Protein AF-A0A0J6CEI0-F1 (afdb_monomer)

Secondary structure (DSSP, 8-state):
-HHHHHHHTT----GGG-TT-EEEHHHHH-----TT--HHHHHHTTS-EEEEEETTTTEEEEE-SSHHHHHHHHHHHHHHHSS--TTTHHHHHHHHHHHHHHT-HHHHHHHHHHHHTTS-GGGG-SS-----

Foldseek 3Di:
DVPLVVLVLQEPDDPVCQAFDKDAQVVLVDPPPDSPDCNNVCVVVQLKDFPDADPVRRITTIHGPDPVSVLVVQLVCLVVQFVDDSVCRNVLVVVLVVCVVVVVVVVNVVSVCNRCVPRPPVVPPDDPPPDD

Solvent-accessible surface area (backbone atoms only — not comparable to full-atom values): 7934 Å² total; per-residue (Å²): 127,61,67,66,54,60,38,58,76,69,33,93,66,72,71,88,54,51,67,66,32,75,42,52,54,65,55,70,70,51,81,72,84,44,55,84,55,58,62,44,58,41,35,76,70,63,49,31,35,82,74,44,73,44,80,89,81,43,29,32,27,27,20,52,79,45,69,68,46,42,52,50,47,50,53,66,47,40,46,80,75,27,75,47,51,76,90,46,40,59,60,52,56,54,49,47,56,49,28,59,73,70,66,38,60,68,63,34,51,52,52,50,46,65,56,51,71,64,48,68,79,73,85,65,81,78,80,91,84,84,85,129

Sequence (132 aa):
PTMLVDMLKKTDYDLRQLDGIEVPAAALTDYRADFQNPVPIIYQSGYLTIKDYDSEFNFFRLGYPNAEVEYGWLNFITPYYTSLSEANAPFYIGKFSQELRAGDVDAFMERLRAFFADIPYELNDRTEQHYQ

Nearest PDB structures (foldseek):
  1mow-assembly2_D  TM=3.506E-01  e=5.040E+00  Desulfurococcus mucosus
  1ku9-assembly1_B  TM=3.195E-01  e=4.732E+00  Methanocaldococcus jannaschii
  5o6i-assembly1_A  TM=3.009E-01  e=6.907E+00  Desulfurococcus mucosus

Structure (mmCIF, N/CA/C/O backbone):
data_AF-A0A0J6CEI0-F1
#
_entry.id   AF-A0A0J6CEI0-F1
#
loop_
_atom_site.group_PDB
_atom_site.id
_atom_site.type_symbol
_atom_site.label_atom_id
_atom_site.label_alt_id
_atom_site.label_comp_id
_atom_site.label_asym_id
_atom_site.label_entity_id
_atom_site.label_seq_id
_atom_site.pdbx_PDB_ins_code
_atom_site.Cartn_x
_atom_site.Cartn_y
_atom_site.Cartn_z
_atom_site.occupancy
_atom_site.B_iso_or_equiv
_atom_site.auth_seq_id
_atom_site.auth_comp_id
_atom_site.auth_asym_id
_atom_site.auth_atom_id
_atom_site.pdbx_PDB_model_num
ATOM 1 N N . PRO A 1 1 ? 8.913 12.228 6.737 1.00 53.44 1 PRO A N 1
ATOM 2 C CA . PRO A 1 1 ? 9.496 11.377 5.666 1.00 53.44 1 PRO A CA 1
ATOM 3 C C . PRO A 1 1 ? 10.495 10.310 6.157 1.00 53.44 1 PRO A C 1
ATOM 5 O O . PRO A 1 1 ? 10.591 9.275 5.521 1.00 53.44 1 PRO A O 1
ATOM 8 N N . THR A 1 2 ? 11.194 10.504 7.283 1.00 65.56 2 THR A N 1
ATOM 9 C CA . THR A 1 2 ? 12.149 9.519 7.847 1.00 65.56 2 THR A CA 1
ATOM 10 C C . THR A 1 2 ? 11.502 8.433 8.712 1.00 65.56 2 THR A C 1
ATOM 12 O O . THR A 1 2 ? 11.872 7.274 8.608 1.00 65.56 2 THR A O 1
ATOM 15 N N . MET A 1 3 ? 10.470 8.768 9.493 1.00 74.62 3 MET A N 1
ATOM 16 C CA . MET A 1 3 ? 9.855 7.828 10.446 1.00 74.62 3 MET A CA 1
ATOM 17 C C . MET A 1 3 ? 9.274 6.560 9.794 1.00 74.62 3 MET A C 1
ATOM 19 O O . MET A 1 3 ? 9.479 5.464 10.304 1.00 74.62 3 MET A O 1
ATOM 23 N N . LEU A 1 4 ? 8.567 6.702 8.665 1.00 77.25 4 LEU A N 1
ATOM 24 C CA . LEU A 1 4 ? 7.982 5.572 7.934 1.00 77.25 4 LEU A CA 1
ATOM 25 C C . LEU A 1 4 ? 9.075 4.653 7.372 1.00 77.25 4 LEU A C 1
ATOM 27 O O . LEU A 1 4 ? 8.980 3.440 7.501 1.00 77.25 4 LEU A O 1
ATOM 31 N N . VAL A 1 5 ? 10.146 5.233 6.824 1.00 76.75 5 VAL A N 1
ATOM 32 C CA . VAL A 1 5 ? 11.309 4.485 6.323 1.00 76.75 5 VAL A CA 1
ATOM 33 C C . VAL A 1 5 ? 12.000 3.729 7.458 1.00 76.75 5 VAL A C 1
ATOM 35 O O . VAL A 1 5 ? 12.275 2.538 7.335 1.00 76.75 5 VAL A O 1
ATOM 38 N N . ASP A 1 6 ? 12.251 4.401 8.582 1.00 77.62 6 ASP A N 1
ATOM 39 C CA . ASP A 1 6 ? 12.917 3.805 9.743 1.00 77.62 6 ASP A CA 1
ATOM 40 C C . ASP A 1 6 ? 12.085 2.687 10.380 1.00 77.62 6 ASP A C 1
ATOM 42 O O . ASP A 1 6 ? 12.649 1.735 10.917 1.00 77.62 6 ASP A O 1
ATOM 46 N N . MET A 1 7 ? 10.755 2.793 10.320 1.00 79.31 7 MET A N 1
ATOM 47 C CA . MET A 1 7 ? 9.838 1.747 10.764 1.00 79.31 7 MET A CA 1
ATOM 48 C C . MET A 1 7 ? 9.854 0.550 9.810 1.00 79.31 7 MET A C 1
ATOM 50 O O . MET A 1 7 ? 10.015 -0.577 10.270 1.00 79.31 7 MET A O 1
ATOM 54 N N . LEU A 1 8 ? 9.739 0.782 8.498 1.00 77.50 8 LEU A N 1
ATOM 55 C CA . LEU A 1 8 ? 9.722 -0.293 7.501 1.00 77.50 8 LEU A CA 1
ATOM 56 C C . LEU A 1 8 ? 11.028 -1.097 7.484 1.00 77.50 8 LEU A C 1
ATOM 58 O O . LEU A 1 8 ? 10.998 -2.307 7.316 1.00 77.50 8 LEU A O 1
ATOM 62 N N . LYS A 1 9 ? 12.173 -0.461 7.753 1.00 74.00 9 LYS A N 1
ATOM 63 C CA . LYS A 1 9 ? 13.463 -1.162 7.888 1.00 74.00 9 LYS A CA 1
ATOM 64 C C . LYS A 1 9 ? 13.571 -2.058 9.125 1.00 74.00 9 LYS A C 1
ATOM 66 O O . LYS A 1 9 ? 14.478 -2.880 9.194 1.00 74.00 9 LYS A O 1
ATOM 71 N N . LYS A 1 10 ? 12.722 -1.852 10.134 1.00 74.44 10 LYS A N 1
ATOM 72 C CA . LYS A 1 10 ? 12.773 -2.558 11.427 1.00 74.44 10 LYS A CA 1
ATOM 73 C C . LYS A 1 10 ? 11.658 -3.585 11.593 1.00 74.44 10 LYS A C 1
ATOM 75 O O . LYS A 1 10 ? 11.635 -4.274 12.610 1.00 74.44 10 LYS A O 1
ATOM 80 N N . THR A 1 11 ? 10.732 -3.657 10.642 1.00 72.25 11 THR A N 1
ATOM 81 C CA . THR A 1 11 ? 9.566 -4.535 10.701 1.00 72.25 11 THR A CA 1
ATOM 82 C C . THR A 1 11 ? 9.743 -5.705 9.732 1.00 72.25 11 THR A C 1
ATOM 84 O O . THR A 1 11 ? 10.176 -5.506 8.603 1.00 72.25 11 THR A O 1
ATOM 87 N N . ASP A 1 12 ? 9.400 -6.920 10.165 1.00 68.75 12 ASP A N 1
ATOM 88 C CA . ASP A 1 12 ? 9.327 -8.129 9.313 1.00 68.75 12 ASP A CA 1
ATOM 89 C C . ASP A 1 12 ? 7.905 -8.302 8.737 1.00 68.75 12 ASP A C 1
ATOM 91 O O . ASP A 1 12 ? 7.438 -9.403 8.456 1.00 68.75 12 ASP A O 1
ATOM 95 N N . TYR A 1 13 ? 7.149 -7.202 8.659 1.00 74.06 13 TYR A N 1
ATOM 96 C CA . TYR A 1 13 ? 5.754 -7.226 8.250 1.00 74.06 13 TYR A CA 1
ATOM 97 C C . TYR A 1 13 ? 5.629 -7.457 6.742 1.00 74.06 13 TYR A C 1
ATOM 99 O O . TYR A 1 13 ? 6.241 -6.749 5.938 1.00 74.06 13 TYR A O 1
ATOM 107 N N . ASP A 1 14 ? 4.778 -8.405 6.347 1.00 75.75 14 ASP A N 1
ATOM 108 C CA . ASP A 1 14 ? 4.513 -8.687 4.938 1.00 75.75 14 ASP A CA 1
ATOM 109 C C . ASP A 1 14 ? 3.628 -7.597 4.310 1.00 75.75 14 ASP A C 1
ATOM 111 O O . ASP A 1 14 ? 2.397 -7.649 4.344 1.00 75.75 14 ASP A O 1
ATOM 115 N N . LEU A 1 15 ? 4.266 -6.597 3.696 1.00 76.75 15 LEU A N 1
ATOM 116 C CA . LEU A 1 15 ? 3.578 -5.468 3.060 1.00 76.75 15 LEU A CA 1
ATOM 117 C C . LEU A 1 15 ? 2.729 -5.870 1.841 1.00 76.75 15 LEU A C 1
ATOM 119 O O . LEU A 1 15 ? 1.932 -5.062 1.368 1.00 76.75 15 LEU A O 1
ATOM 123 N N . ARG A 1 16 ? 2.858 -7.102 1.327 1.00 74.12 16 ARG A N 1
ATOM 124 C CA . ARG A 1 16 ? 2.012 -7.598 0.226 1.00 74.12 16 ARG A CA 1
ATOM 125 C C . ARG A 1 16 ? 0.557 -7.775 0.656 1.00 74.12 16 ARG A C 1
ATOM 127 O O . ARG A 1 16 ? -0.320 -7.846 -0.195 1.00 74.12 16 ARG A O 1
ATOM 134 N N . GLN A 1 17 ? 0.305 -7.838 1.962 1.00 79.06 17 GLN A N 1
ATOM 135 C CA . GLN A 1 17 ? -1.020 -8.059 2.537 1.00 79.06 17 GLN A CA 1
ATOM 136 C C . GLN A 1 17 ? -1.750 -6.755 2.888 1.00 79.06 17 GLN A C 1
ATOM 138 O O . GLN A 1 17 ? -2.780 -6.801 3.549 1.00 79.06 17 GLN A O 1
ATOM 143 N N . LEU A 1 18 ? -1.225 -5.588 2.489 1.00 85.19 18 LEU A N 1
ATOM 144 C CA . LEU A 1 18 ? -1.796 -4.294 2.882 1.00 85.19 18 LEU A CA 1
ATOM 145 C C . LEU A 1 18 ? -3.123 -3.967 2.191 1.00 85.19 18 LEU A C 1
ATOM 147 O O . LEU A 1 18 ? -3.940 -3.255 2.776 1.00 85.19 18 LEU A O 1
ATOM 151 N N . ASP A 1 19 ? -3.341 -4.445 0.965 1.00 88.12 19 ASP A N 1
ATOM 152 C CA . ASP A 1 19 ? -4.608 -4.212 0.275 1.00 88.12 19 ASP A CA 1
ATOM 153 C C . ASP A 1 19 ? -5.661 -5.228 0.724 1.00 88.12 19 ASP A C 1
ATOM 155 O O . ASP A 1 19 ? -5.480 -6.438 0.589 1.00 88.12 19 ASP A O 1
ATOM 159 N N . GLY A 1 20 ? -6.762 -4.731 1.286 1.00 90.69 20 GLY A N 1
ATOM 160 C CA . GLY A 1 20 ? -7.831 -5.557 1.841 1.00 90.69 20 GLY A CA 1
ATOM 161 C C . GLY A 1 20 ? -7.584 -6.054 3.266 1.00 90.69 20 GLY A C 1
ATOM 162 O O . GLY A 1 20 ? -8.351 -6.892 3.735 1.00 90.69 20 GLY A O 1
ATOM 163 N N . ILE A 1 21 ? -6.561 -5.550 3.963 1.00 91.12 21 ILE A N 1
ATOM 164 C CA . ILE A 1 21 ? -6.277 -5.937 5.349 1.00 91.12 21 ILE A CA 1
ATOM 165 C C . ILE A 1 21 ? -7.423 -5.569 6.294 1.00 91.12 21 ILE A C 1
ATOM 167 O O . ILE A 1 21 ? -7.960 -4.463 6.243 1.00 91.12 21 ILE A O 1
ATOM 171 N N . GLU A 1 22 ? -7.751 -6.474 7.209 1.00 93.00 22 GLU A N 1
ATOM 172 C CA . GLU A 1 22 ? -8.729 -6.243 8.268 1.00 93.00 22 GLU A CA 1
ATOM 173 C C . GLU A 1 22 ? -8.023 -5.963 9.594 1.00 93.00 22 GLU A C 1
ATOM 175 O O . GLU A 1 22 ? -7.148 -6.715 10.028 1.00 93.00 22 GLU A O 1
ATOM 180 N N . VAL A 1 23 ? -8.400 -4.867 10.252 1.00 91.44 23 VAL A N 1
ATOM 181 C CA . VAL A 1 23 ? -7.844 -4.473 11.550 1.00 91.44 23 VAL A CA 1
ATOM 182 C C . VAL A 1 23 ? -8.950 -4.109 12.540 1.00 91.44 23 VAL A C 1
ATOM 184 O O . VAL A 1 23 ? -9.948 -3.505 12.142 1.00 91.44 23 VAL A O 1
ATOM 187 N N . PRO A 1 24 ? -8.783 -4.400 13.844 1.00 92.00 24 PRO A N 1
ATOM 188 C CA . PRO A 1 24 ? -9.703 -3.907 14.862 1.00 92.00 24 PRO A CA 1
ATOM 189 C C . PRO A 1 24 ? -9.756 -2.376 14.842 1.00 92.00 24 PRO A C 1
ATOM 191 O O . PRO A 1 24 ? -8.714 -1.728 14.725 1.00 92.00 24 PRO A O 1
ATOM 194 N N . ALA A 1 25 ? -10.928 -1.773 15.053 1.00 89.69 25 ALA A N 1
ATOM 195 C CA . ALA A 1 25 ? -11.065 -0.312 15.079 1.00 89.69 25 ALA A CA 1
ATOM 196 C C . ALA A 1 25 ? -10.122 0.367 16.091 1.00 89.69 25 ALA A C 1
ATOM 198 O O . ALA A 1 25 ? -9.567 1.434 15.823 1.00 89.69 25 ALA A O 1
ATOM 199 N N . ALA A 1 26 ? -9.872 -0.298 17.224 1.00 87.88 26 ALA A N 1
ATOM 200 C CA . ALA A 1 26 ? -8.944 0.167 18.251 1.00 87.88 26 ALA A CA 1
ATOM 201 C C . ALA A 1 26 ? -7.491 0.301 17.748 1.00 87.88 26 ALA A C 1
ATOM 203 O O . ALA A 1 26 ? -6.756 1.161 18.234 1.00 87.88 26 ALA A O 1
ATOM 204 N N . ALA A 1 27 ? -7.085 -0.495 16.751 1.00 84.56 27 ALA A N 1
ATOM 205 C CA . ALA A 1 27 ? -5.730 -0.473 16.202 1.00 84.56 27 ALA A CA 1
ATOM 206 C C . ALA A 1 27 ? -5.411 0.841 15.471 1.00 84.56 27 ALA A C 1
ATOM 208 O O . ALA A 1 27 ? -4.255 1.243 15.423 1.00 84.56 27 ALA A O 1
ATOM 209 N N . LEU A 1 28 ? -6.420 1.540 14.937 1.00 83.12 28 LEU A N 1
ATOM 210 C CA . LEU A 1 28 ? -6.227 2.839 14.278 1.00 83.12 28 LEU A CA 1
ATOM 211 C C . LEU A 1 28 ? -6.206 4.014 15.260 1.00 83.12 28 LEU A C 1
ATOM 213 O O . LEU A 1 28 ? -5.717 5.092 14.922 1.00 83.12 28 LEU A O 1
ATOM 217 N N . THR A 1 29 ? -6.744 3.812 16.463 1.00 74.88 29 THR A N 1
ATOM 218 C CA . THR A 1 29 ? -6.763 4.815 17.535 1.00 74.88 29 THR A CA 1
ATOM 219 C C . THR A 1 29 ? -5.562 4.724 18.470 1.00 74.88 29 THR A C 1
ATOM 221 O O . THR A 1 29 ? -5.271 5.693 19.172 1.00 74.88 29 THR A O 1
ATOM 224 N N . ASP A 1 30 ? -4.870 3.582 18.507 1.00 68.94 30 ASP A N 1
ATOM 225 C CA . ASP A 1 30 ? -3.664 3.438 19.316 1.00 68.94 30 ASP A CA 1
ATOM 226 C C . ASP A 1 30 ? -2.479 4.124 18.619 1.00 68.94 30 ASP A C 1
ATOM 228 O O . ASP A 1 30 ? -2.000 3.708 17.566 1.00 68.94 30 ASP A O 1
ATOM 232 N N . TYR A 1 31 ? -2.025 5.229 19.211 1.00 57.53 31 TYR A N 1
ATOM 233 C CA . TYR A 1 31 ? -0.898 6.032 18.733 1.00 57.53 31 TYR A CA 1
ATOM 234 C C . TYR A 1 31 ? 0.464 5.433 19.083 1.00 57.53 31 TYR A C 1
ATOM 236 O O . TYR A 1 31 ? 1.497 6.010 18.730 1.00 57.53 31 TYR A O 1
ATOM 244 N N . ARG A 1 32 ? 0.505 4.320 19.823 1.00 60.44 32 ARG A N 1
ATOM 245 C CA . ARG A 1 32 ? 1.765 3.639 20.098 1.00 60.44 32 ARG A CA 1
ATOM 246 C C . ARG A 1 32 ? 2.267 3.070 18.782 1.00 60.44 32 ARG A C 1
ATOM 248 O O . ARG A 1 32 ? 1.740 2.086 18.282 1.00 60.44 32 ARG A O 1
ATOM 255 N N . ALA A 1 33 ? 3.287 3.722 18.232 1.00 54.91 33 ALA A N 1
ATOM 256 C CA . ALA A 1 33 ? 4.088 3.186 17.148 1.00 54.91 33 ALA A CA 1
ATOM 257 C C . ALA A 1 33 ? 4.760 1.899 17.645 1.00 54.91 33 ALA A C 1
ATOM 259 O O . ALA A 1 33 ? 5.878 1.918 18.158 1.00 54.91 33 ALA A O 1
ATOM 260 N N . ASP A 1 34 ? 4.034 0.792 17.565 1.00 62.72 34 ASP A N 1
ATOM 261 C CA . ASP A 1 34 ? 4.602 -0.528 17.712 1.00 62.72 34 ASP A CA 1
ATOM 262 C C . ASP A 1 34 ? 5.239 -0.890 16.374 1.00 62.72 34 ASP A C 1
ATOM 264 O O . ASP A 1 34 ? 4.560 -1.058 15.361 1.00 62.72 34 ASP A O 1
ATOM 268 N N . PHE A 1 35 ? 6.566 -0.992 16.359 1.00 62.06 35 PHE A N 1
ATOM 269 C CA . PHE A 1 35 ? 7.315 -1.389 15.168 1.00 62.06 35 PHE A CA 1
ATOM 270 C C . PHE A 1 35 ? 6.930 -2.798 14.673 1.00 62.06 35 PHE A C 1
ATOM 272 O O . PHE A 1 35 ? 7.250 -3.147 13.535 1.00 62.06 35 PHE A O 1
ATOM 279 N N . GLN A 1 36 ? 6.230 -3.599 15.489 1.00 67.56 36 GLN A N 1
ATOM 280 C CA . GLN A 1 36 ? 5.693 -4.902 15.093 1.00 67.56 36 GLN A CA 1
ATOM 281 C C . GLN A 1 36 ? 4.470 -4.799 14.171 1.00 67.56 36 GLN A C 1
ATOM 283 O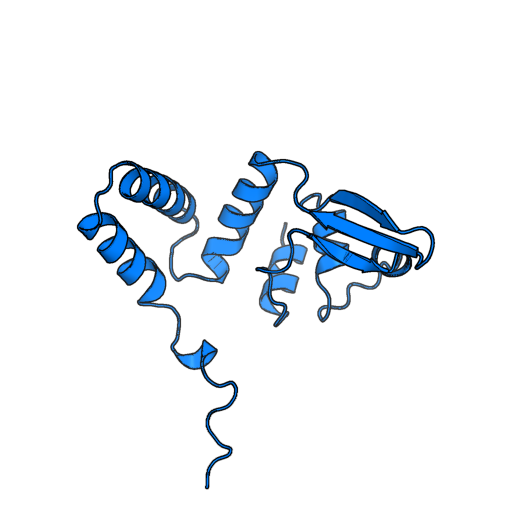 O . GLN A 1 36 ? 4.233 -5.719 13.391 1.00 67.56 36 GLN A O 1
ATOM 288 N N . ASN A 1 37 ? 3.713 -3.696 14.217 1.00 78.06 37 ASN A N 1
ATOM 289 C CA . ASN A 1 37 ? 2.565 -3.481 13.340 1.00 78.06 37 ASN A CA 1
ATOM 290 C C . ASN A 1 37 ? 2.627 -2.095 12.669 1.00 78.06 37 ASN A C 1
ATOM 292 O O . ASN A 1 37 ? 2.208 -1.099 13.261 1.00 78.06 37 ASN A O 1
ATOM 296 N N . PRO A 1 38 ? 3.092 -2.010 11.409 1.00 84.69 38 PRO A N 1
ATOM 297 C CA . PRO A 1 38 ? 3.226 -0.739 10.709 1.00 84.69 38 PRO A CA 1
ATOM 298 C C . PRO A 1 38 ? 1.890 -0.166 10.207 1.00 84.69 38 PRO A C 1
ATOM 300 O O . PRO A 1 38 ? 1.845 0.996 9.799 1.00 84.69 38 PRO A O 1
ATOM 303 N N . VAL A 1 39 ? 0.800 -0.943 10.225 1.00 88.38 39 VAL A N 1
ATOM 304 C CA . VAL A 1 39 ? -0.480 -0.593 9.585 1.00 88.38 39 VAL A CA 1
ATOM 305 C C . VAL A 1 39 ? -1.063 0.738 10.085 1.00 88.38 39 VAL A C 1
ATOM 307 O O . VAL A 1 39 ? -1.407 1.565 9.235 1.00 88.38 39 VAL A O 1
ATOM 310 N N . PRO A 1 40 ? -1.123 1.036 11.402 1.00 88.06 40 PRO A N 1
ATOM 311 C CA . PRO A 1 40 ? -1.656 2.314 11.882 1.00 88.06 40 PRO A CA 1
ATOM 312 C C . PRO A 1 40 ? -0.856 3.518 11.369 1.00 88.06 40 PRO A C 1
ATOM 314 O O . PRO A 1 40 ? -1.432 4.540 11.001 1.00 88.06 40 PRO A O 1
ATOM 317 N N . ILE A 1 41 ? 0.470 3.388 11.276 1.00 86.69 41 ILE A N 1
ATOM 318 C CA . ILE A 1 41 ? 1.351 4.453 10.781 1.00 86.69 41 ILE A CA 1
ATOM 319 C C . ILE A 1 41 ? 1.194 4.643 9.269 1.00 86.69 41 ILE A C 1
ATOM 321 O O . ILE A 1 41 ? 1.162 5.780 8.794 1.00 86.69 41 ILE A O 1
ATOM 325 N N . ILE A 1 42 ? 1.060 3.555 8.503 1.00 89.12 42 ILE A N 1
ATOM 326 C CA . ILE A 1 42 ? 0.799 3.605 7.055 1.00 89.12 42 ILE A CA 1
ATOM 327 C C . ILE A 1 42 ? -0.558 4.277 6.782 1.00 89.12 42 ILE A C 1
ATOM 329 O O . ILE A 1 42 ? -0.650 5.150 5.915 1.00 89.12 42 ILE A O 1
ATOM 333 N N . TYR A 1 43 ? -1.585 3.932 7.564 1.00 91.19 43 TYR A N 1
ATOM 334 C CA . TYR A 1 43 ? -2.903 4.567 7.521 1.00 91.19 43 TYR A CA 1
ATOM 335 C C . TYR A 1 43 ? -2.832 6.069 7.838 1.00 91.19 43 TYR A C 1
ATOM 337 O O . TYR A 1 43 ? -3.293 6.889 7.049 1.00 91.19 43 TYR A O 1
ATOM 345 N N . GLN A 1 44 ? -2.171 6.461 8.932 1.00 88.00 44 GLN A N 1
ATOM 346 C CA . GLN A 1 44 ? -1.992 7.875 9.303 1.00 88.00 44 GLN A CA 1
ATOM 347 C C . GLN A 1 44 ? -1.182 8.674 8.274 1.00 88.00 44 GLN A C 1
ATOM 349 O O . GLN A 1 44 ? -1.394 9.874 8.113 1.00 88.00 44 GLN A O 1
ATOM 354 N N . SER A 1 45 ? -0.266 8.009 7.567 1.00 89.12 45 SER A N 1
ATOM 355 C CA . SER A 1 45 ? 0.516 8.613 6.484 1.00 89.12 45 SER A CA 1
ATOM 356 C C . SER A 1 45 ? -0.302 8.825 5.202 1.00 89.12 45 SER A C 1
ATOM 358 O O . SER A 1 45 ? 0.195 9.454 4.272 1.00 89.12 45 SER A O 1
ATOM 360 N N . GLY A 1 46 ? -1.539 8.318 5.143 1.00 91.56 46 GLY A N 1
ATOM 361 C CA . GLY A 1 46 ? -2.454 8.480 4.012 1.00 91.56 46 GLY A CA 1
ATOM 362 C C . GLY A 1 46 ? -2.290 7.445 2.897 1.00 91.56 46 GLY A C 1
ATOM 363 O O . GLY A 1 46 ? -2.963 7.556 1.874 1.00 91.56 46 GLY A O 1
ATOM 364 N N . TYR A 1 47 ? -1.431 6.436 3.076 1.00 92.31 47 TYR A N 1
ATOM 365 C CA . TYR A 1 47 ? -1.264 5.365 2.087 1.00 92.31 47 TYR A CA 1
ATOM 366 C C . TYR A 1 47 ? -2.421 4.365 2.101 1.00 92.31 47 TYR A C 1
ATOM 368 O O . TYR A 1 47 ? -2.752 3.799 1.064 1.00 92.31 47 TYR A O 1
ATOM 376 N N . LEU A 1 48 ? -3.064 4.179 3.255 1.00 94.62 48 LEU A N 1
ATOM 377 C CA . LEU A 1 48 ? -4.262 3.357 3.394 1.00 94.62 48 LEU A CA 1
ATOM 378 C C . LEU A 1 48 ? -5.453 4.211 3.812 1.00 94.62 48 LEU A C 1
ATOM 380 O O . LEU A 1 48 ? -5.316 5.193 4.537 1.00 94.62 48 LEU A O 1
ATOM 384 N N . THR A 1 49 ? -6.637 3.794 3.383 1.00 96.06 49 THR A N 1
ATOM 385 C CA . THR A 1 49 ? -7.914 4.363 3.806 1.00 96.06 49 THR A CA 1
ATOM 386 C C . THR A 1 49 ? -8.895 3.255 4.171 1.00 96.06 49 THR A C 1
ATOM 388 O O . THR A 1 49 ? -8.691 2.097 3.806 1.00 96.06 49 THR A O 1
ATOM 391 N N . ILE A 1 50 ? -9.967 3.610 4.877 1.00 96.56 50 ILE A N 1
ATOM 392 C CA . ILE A 1 50 ? -11.049 2.677 5.195 1.00 96.56 50 ILE A CA 1
ATOM 393 C C . ILE A 1 50 ? -11.824 2.383 3.910 1.00 96.56 50 ILE A C 1
ATOM 395 O O . ILE A 1 50 ? -12.334 3.287 3.248 1.00 96.56 50 ILE A O 1
ATOM 399 N N . LYS A 1 51 ? -11.899 1.103 3.561 1.00 96.94 51 LYS A N 1
ATOM 400 C CA . LYS A 1 51 ? -12.697 0.573 2.454 1.00 96.94 51 LYS A CA 1
ATOM 401 C C . LYS A 1 51 ? -14.025 0.013 2.926 1.00 96.94 51 LYS A C 1
ATOM 403 O O . LYS A 1 51 ? -14.992 0.068 2.176 1.00 96.94 51 LYS A O 1
ATOM 408 N N . ASP A 1 52 ? -14.052 -0.532 4.138 1.00 97.06 52 ASP A N 1
ATOM 409 C CA . ASP A 1 52 ? -15.243 -1.139 4.718 1.00 97.06 52 ASP A CA 1
ATOM 410 C C . ASP A 1 52 ? -15.204 -1.111 6.247 1.00 97.06 52 ASP A C 1
ATOM 412 O O . ASP A 1 52 ? -14.130 -0.972 6.842 1.00 97.06 52 ASP A O 1
ATOM 416 N N . TYR A 1 53 ? -16.367 -1.272 6.871 1.00 96.50 53 TYR A N 1
ATOM 417 C CA . TYR A 1 53 ? -16.504 -1.377 8.320 1.00 96.50 53 TYR A CA 1
ATOM 418 C C . TYR A 1 53 ? -17.473 -2.497 8.691 1.00 96.50 53 TYR A C 1
ATOM 420 O O . TYR A 1 53 ? -18.665 -2.428 8.394 1.00 96.50 53 TYR A O 1
ATOM 428 N N . ASP A 1 54 ? -16.955 -3.492 9.401 1.00 95.94 54 ASP A N 1
ATOM 429 C CA . ASP A 1 54 ? -17.743 -4.540 10.024 1.00 95.94 54 ASP A CA 1
ATOM 430 C C . ASP A 1 54 ? -18.167 -4.090 11.428 1.00 95.94 54 ASP A C 1
ATOM 432 O O . ASP A 1 54 ? -17.362 -4.038 12.363 1.00 95.94 54 ASP A O 1
ATOM 436 N N . SER A 1 55 ? -19.450 -3.757 11.582 1.00 94.81 55 SER A N 1
ATOM 437 C CA . SER A 1 55 ? -20.012 -3.318 12.861 1.00 94.81 55 SER A CA 1
ATOM 438 C C . SER A 1 55 ? -20.248 -4.442 13.868 1.00 94.81 55 SER A C 1
ATOM 440 O O . SER A 1 55 ? -20.401 -4.146 15.051 1.00 94.81 55 SER A O 1
ATOM 442 N N . GLU A 1 56 ? -20.333 -5.698 13.421 1.00 95.69 56 GLU A N 1
ATOM 443 C CA . GLU A 1 56 ? -20.543 -6.850 14.305 1.00 95.69 56 GLU A CA 1
ATOM 444 C C . GLU A 1 56 ? -19.265 -7.146 15.090 1.00 95.69 56 GLU A C 1
ATOM 446 O O . GLU A 1 56 ? -19.303 -7.291 16.313 1.00 95.69 56 GLU A O 1
ATOM 451 N N . PHE A 1 57 ? -18.124 -7.141 14.399 1.00 92.94 57 PHE A N 1
ATOM 452 C CA . PHE A 1 57 ? -16.822 -7.407 15.011 1.00 92.94 57 PHE A CA 1
ATOM 453 C C . PHE A 1 57 ? -16.048 -6.136 15.383 1.00 92.94 57 PHE A C 1
ATOM 455 O O . PHE A 1 57 ? -15.064 -6.220 16.120 1.00 92.94 57 PHE A O 1
ATOM 462 N N . ASN A 1 58 ? -16.500 -4.959 14.935 1.00 93.94 58 ASN A N 1
ATOM 463 C CA . ASN A 1 58 ? -15.820 -3.668 15.085 1.00 93.94 58 ASN A CA 1
ATOM 464 C C . ASN A 1 58 ? -14.438 -3.653 14.397 1.00 93.94 58 ASN A C 1
ATOM 466 O O . ASN A 1 58 ? -13.419 -3.279 14.992 1.00 93.94 58 ASN A O 1
ATOM 470 N N . PHE A 1 59 ? -14.413 -4.090 13.135 1.00 94.69 59 PHE A N 1
ATOM 471 C CA . PHE A 1 59 ? -13.219 -4.160 12.287 1.00 94.69 59 PHE A CA 1
ATOM 472 C C . PHE A 1 59 ? -13.333 -3.211 11.100 1.00 94.69 59 PHE A C 1
ATOM 474 O O . PHE A 1 59 ? -14.392 -3.062 10.498 1.00 94.69 59 PHE A O 1
ATOM 481 N N . PHE A 1 60 ? -12.215 -2.598 10.725 1.00 95.19 60 PHE A N 1
ATOM 482 C CA . PHE A 1 60 ? -12.088 -1.884 9.464 1.00 95.19 60 PHE A CA 1
ATOM 483 C C . PHE A 1 60 ? -11.348 -2.742 8.455 1.00 95.19 60 PHE A C 1
ATOM 485 O O . PHE A 1 60 ? -10.288 -3.287 8.763 1.00 95.19 60 PHE A O 1
ATOM 492 N N . ARG A 1 61 ? -11.859 -2.769 7.226 1.00 95.81 61 ARG A N 1
ATOM 493 C CA . ARG A 1 61 ? -11.087 -3.213 6.070 1.00 95.81 61 ARG A CA 1
ATOM 494 C C . ARG A 1 61 ? -10.388 -2.009 5.462 1.00 95.81 61 ARG A C 1
ATOM 496 O O . ARG A 1 61 ? -11.048 -1.023 5.123 1.00 95.81 61 ARG A O 1
ATOM 503 N N . LEU A 1 62 ? -9.073 -2.075 5.318 1.00 95.94 62 LEU A N 1
ATOM 504 C CA . LEU A 1 62 ? -8.254 -1.019 4.736 1.00 95.94 62 LEU A CA 1
ATOM 505 C C . LEU A 1 62 ? -7.790 -1.388 3.328 1.00 95.94 62 LEU A C 1
ATOM 507 O O . LEU A 1 62 ? -7.748 -2.553 2.948 1.00 95.94 62 LEU A O 1
ATOM 511 N N . GLY A 1 63 ? -7.426 -0.372 2.555 1.00 95.38 63 GLY A N 1
ATOM 512 C CA . GLY A 1 63 ? -6.803 -0.536 1.245 1.00 95.38 63 GLY A CA 1
ATOM 513 C C . GLY A 1 63 ? -6.354 0.802 0.676 1.00 95.38 63 GLY A C 1
ATOM 514 O O . GLY A 1 63 ? -6.607 1.858 1.270 1.00 95.38 63 GLY A O 1
ATOM 515 N N . TYR A 1 64 ? -5.713 0.784 -0.490 1.00 96.12 64 TYR A N 1
ATOM 516 C CA . TYR A 1 64 ? -5.237 2.015 -1.123 1.00 96.12 64 TYR A CA 1
ATOM 517 C C . TYR A 1 64 ? -6.410 2.905 -1.543 1.00 96.12 64 TYR A C 1
ATOM 519 O O . TYR A 1 64 ? -7.376 2.414 -2.132 1.00 96.12 64 TYR A O 1
ATOM 527 N N . PRO A 1 65 ? -6.379 4.223 -1.287 1.00 95.69 65 PRO A N 1
ATOM 528 C CA . PRO A 1 65 ? -7.496 5.103 -1.627 1.00 95.69 65 PRO A CA 1
ATOM 529 C C . PRO A 1 65 ? -7.769 5.135 -3.133 1.00 95.69 65 PRO A C 1
ATOM 531 O O . PRO A 1 65 ? -8.930 5.137 -3.542 1.00 95.69 65 PRO A O 1
ATOM 534 N N . ASN A 1 66 ? -6.716 5.110 -3.947 1.00 94.56 66 ASN A N 1
ATOM 535 C CA . ASN A 1 66 ? -6.768 5.088 -5.402 1.00 94.56 66 ASN A CA 1
ATOM 536 C C . ASN A 1 66 ? -5.449 4.532 -5.976 1.00 94.56 66 ASN A C 1
ATOM 538 O O . ASN A 1 66 ? -4.481 4.330 -5.240 1.00 94.56 66 ASN A O 1
ATOM 542 N N . ALA A 1 67 ? -5.416 4.341 -7.297 1.00 89.69 67 ALA A N 1
ATOM 543 C CA . ALA A 1 67 ? -4.252 3.809 -8.003 1.00 89.69 67 ALA A CA 1
ATOM 544 C C . ALA A 1 67 ? -3.009 4.714 -7.903 1.00 89.69 67 ALA A C 1
ATOM 546 O O . ALA A 1 67 ? -1.895 4.212 -7.855 1.00 89.69 67 ALA A O 1
ATOM 547 N N . GLU A 1 68 ? -3.162 6.043 -7.850 1.00 90.44 68 GLU A N 1
ATOM 548 C CA . GLU A 1 68 ? -2.019 6.962 -7.717 1.00 90.44 68 GLU A CA 1
ATOM 549 C C . GLU A 1 68 ? -1.268 6.723 -6.403 1.00 90.44 68 GLU A C 1
ATOM 551 O O . GLU A 1 68 ? -0.041 6.626 -6.395 1.00 90.44 68 GLU A O 1
ATOM 556 N N . VAL A 1 69 ? -2.005 6.569 -5.302 1.00 93.31 69 VAL A N 1
ATOM 557 C CA . VAL A 1 69 ? -1.426 6.303 -3.981 1.00 93.31 69 VAL A CA 1
ATOM 558 C C . VAL A 1 69 ? -0.832 4.898 -3.904 1.00 93.31 69 VAL A C 1
ATOM 560 O O . VAL A 1 69 ? 0.233 4.731 -3.315 1.00 93.31 69 VAL A O 1
ATOM 563 N N . GLU A 1 70 ? -1.459 3.907 -4.540 1.00 90.06 70 GLU A N 1
ATOM 564 C CA . GLU A 1 70 ? -0.904 2.554 -4.676 1.00 90.06 70 GLU A CA 1
ATOM 565 C C . GLU A 1 70 ? 0.435 2.566 -5.434 1.00 90.06 70 GLU A C 1
ATOM 567 O O . GLU A 1 70 ? 1.442 2.061 -4.936 1.00 90.06 70 GLU A O 1
ATOM 572 N N . TYR A 1 71 ? 0.496 3.214 -6.602 1.00 84.81 71 TYR A N 1
ATOM 573 C CA . TYR A 1 71 ? 1.743 3.355 -7.358 1.00 84.81 71 TYR A CA 1
ATOM 574 C C . TYR A 1 71 ? 2.790 4.167 -6.590 1.00 84.81 71 TYR A C 1
ATOM 576 O O . TYR A 1 71 ? 3.975 3.832 -6.623 1.00 84.81 71 TYR A O 1
ATOM 584 N N . GLY A 1 72 ? 2.374 5.217 -5.878 1.00 86.94 72 GLY A N 1
ATOM 585 C CA . GLY A 1 72 ? 3.240 5.997 -4.998 1.00 86.94 72 GLY A CA 1
ATOM 586 C C . GLY A 1 72 ? 3.851 5.145 -3.886 1.00 86.94 72 GLY A C 1
ATOM 587 O O . GLY A 1 72 ? 5.059 5.211 -3.662 1.00 86.94 72 GLY A O 1
ATOM 588 N N . TRP A 1 73 ? 3.045 4.292 -3.250 1.00 87.31 73 TRP A N 1
ATOM 589 C CA . TRP A 1 73 ? 3.506 3.331 -2.252 1.00 87.31 73 TRP A CA 1
ATOM 590 C C . TRP A 1 73 ? 4.503 2.332 -2.838 1.00 87.31 73 TRP A C 1
ATOM 592 O O . TRP A 1 73 ? 5.589 2.177 -2.288 1.00 87.31 73 TRP A O 1
ATOM 602 N N . LEU A 1 74 ? 4.182 1.705 -3.975 1.00 82.06 74 LEU A N 1
ATOM 603 C CA . LEU A 1 74 ? 5.076 0.758 -4.648 1.00 82.06 74 LEU A CA 1
ATOM 604 C C . LEU A 1 74 ? 6.422 1.402 -4.991 1.00 82.06 74 LEU A C 1
ATOM 606 O O . LEU A 1 74 ? 7.469 0.839 -4.674 1.00 82.06 74 LEU A O 1
ATOM 610 N N . ASN A 1 75 ? 6.414 2.605 -5.568 1.00 80.56 75 ASN A N 1
ATOM 611 C CA . ASN A 1 75 ? 7.634 3.363 -5.852 1.00 80.56 75 ASN A CA 1
ATOM 612 C C . ASN A 1 75 ? 8.430 3.674 -4.579 1.00 80.56 75 ASN A C 1
ATOM 614 O O . ASN A 1 75 ? 9.656 3.606 -4.598 1.00 80.56 75 ASN A O 1
ATOM 618 N N . PHE A 1 76 ? 7.741 3.998 -3.484 1.00 81.69 76 PHE A N 1
ATOM 619 C CA . PHE A 1 76 ? 8.363 4.290 -2.199 1.00 81.69 76 PHE A CA 1
ATOM 620 C C . PHE A 1 76 ? 9.013 3.052 -1.568 1.00 81.69 76 PHE A C 1
ATOM 622 O O . PHE A 1 76 ? 10.116 3.162 -1.043 1.00 81.69 76 PHE A O 1
ATOM 629 N N . ILE A 1 77 ? 8.374 1.877 -1.632 1.00 79.00 77 ILE A N 1
ATOM 630 C CA . ILE A 1 77 ? 8.911 0.661 -1.005 1.00 79.00 77 ILE A CA 1
ATOM 631 C C . ILE A 1 77 ? 9.929 -0.083 -1.874 1.00 79.00 77 ILE A C 1
ATOM 633 O O . ILE A 1 77 ? 10.812 -0.739 -1.331 1.00 79.00 77 ILE A O 1
ATOM 637 N N . THR A 1 78 ? 9.846 0.020 -3.204 1.00 75.06 78 THR A N 1
ATOM 638 C CA . THR A 1 78 ? 10.701 -0.738 -4.144 1.00 75.06 78 THR A CA 1
ATOM 639 C C . THR A 1 78 ? 12.203 -0.680 -3.811 1.00 75.06 78 THR A C 1
ATOM 641 O O . THR A 1 78 ? 12.827 -1.740 -3.786 1.00 75.06 78 THR A O 1
ATOM 644 N N . PRO A 1 79 ? 12.804 0.479 -3.483 1.00 71.31 79 PRO A N 1
ATOM 645 C CA . PRO A 1 79 ? 14.230 0.582 -3.149 1.00 71.31 79 PRO A CA 1
ATOM 646 C C . PRO A 1 79 ? 14.626 -0.130 -1.846 1.00 71.31 79 PRO A C 1
ATOM 648 O O . PRO A 1 79 ? 15.808 -0.339 -1.594 1.00 71.31 79 PRO A O 1
ATOM 651 N N . TYR A 1 80 ? 13.657 -0.474 -0.990 1.00 69.75 80 TYR A N 1
ATOM 652 C CA . TYR A 1 80 ? 13.893 -1.222 0.249 1.00 69.75 80 TYR A CA 1
ATOM 653 C C . TYR A 1 80 ? 13.765 -2.738 0.062 1.00 69.75 80 TYR A C 1
ATOM 655 O O . TYR A 1 80 ? 14.306 -3.486 0.869 1.00 69.75 80 TYR A O 1
ATOM 663 N N . TYR A 1 81 ? 13.076 -3.188 -0.991 1.00 65.12 81 TYR A N 1
ATOM 664 C CA . TYR A 1 81 ? 12.842 -4.610 -1.288 1.00 65.12 81 TYR A CA 1
ATOM 665 C C . TYR A 1 81 ? 13.611 -5.109 -2.515 1.00 65.12 81 TYR A C 1
ATOM 667 O O . TYR A 1 81 ? 13.536 -6.285 -2.863 1.00 65.12 81 TYR A O 1
ATOM 675 N N . THR A 1 82 ? 14.340 -4.220 -3.185 1.00 62.41 82 THR A N 1
ATOM 676 C CA . THR A 1 82 ? 15.118 -4.513 -4.388 1.00 62.41 82 THR A CA 1
ATOM 677 C C . THR A 1 82 ? 16.427 -3.743 -4.336 1.00 62.41 82 THR A C 1
ATOM 679 O O . THR A 1 82 ? 16.506 -2.691 -3.704 1.00 62.41 82 THR A O 1
ATOM 682 N N . SER A 1 83 ? 17.451 -4.217 -5.041 1.00 60.53 83 SER A N 1
ATOM 683 C CA . SER A 1 83 ? 18.709 -3.476 -5.204 1.00 60.53 83 SER A CA 1
ATOM 684 C C . SER A 1 83 ? 18.599 -2.284 -6.161 1.00 60.53 83 SER A C 1
ATOM 686 O O . SER A 1 83 ? 19.584 -1.57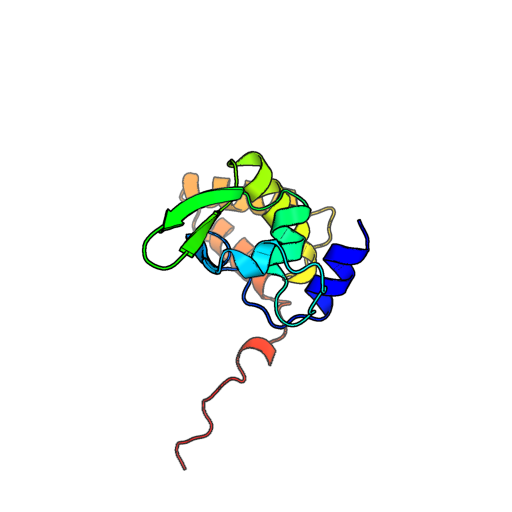9 -6.400 1.00 60.53 83 SER A O 1
ATOM 688 N N . LEU A 1 84 ? 17.417 -2.048 -6.742 1.00 60.66 84 LEU A N 1
ATOM 689 C CA . LEU A 1 84 ? 17.208 -0.964 -7.685 1.00 60.66 84 LEU A CA 1
ATOM 690 C C . LEU A 1 84 ? 17.303 0.374 -6.954 1.00 60.66 84 LEU A C 1
ATOM 692 O O . LEU A 1 84 ? 16.627 0.619 -5.956 1.00 60.66 84 LEU A O 1
ATOM 696 N N . SER A 1 85 ? 18.126 1.275 -7.485 1.00 59.47 85 SER A N 1
ATOM 697 C CA . SER A 1 85 ? 18.224 2.629 -6.950 1.00 59.47 85 SER A CA 1
ATOM 698 C C . SER A 1 85 ? 16.876 3.361 -7.026 1.00 59.47 85 SER A C 1
ATOM 700 O O . SER A 1 85 ? 16.106 3.176 -7.974 1.00 59.47 85 SER A O 1
ATOM 702 N N . GLU A 1 86 ? 16.623 4.254 -6.061 1.00 58.19 86 GLU A N 1
ATOM 703 C CA . GLU A 1 86 ? 15.424 5.114 -5.994 1.00 58.19 86 GLU A CA 1
ATOM 704 C C . GLU A 1 86 ? 15.114 5.822 -7.325 1.00 58.19 86 GLU A C 1
ATOM 706 O O . GLU A 1 86 ? 13.956 5.955 -7.713 1.00 58.19 86 GLU A O 1
ATOM 711 N N . ALA A 1 87 ? 16.151 6.224 -8.068 1.00 59.94 87 ALA A N 1
ATOM 712 C CA . ALA A 1 87 ? 16.015 6.903 -9.357 1.00 59.94 87 ALA A CA 1
ATOM 713 C C . ALA A 1 87 ? 15.497 5.998 -10.491 1.00 59.94 87 ALA A C 1
ATOM 715 O O . ALA A 1 87 ? 14.949 6.492 -11.476 1.00 59.94 87 ALA A O 1
ATOM 716 N N . ASN A 1 88 ? 15.676 4.683 -10.370 1.00 62.25 88 ASN A N 1
ATOM 717 C CA . ASN A 1 88 ? 15.379 3.723 -11.424 1.00 62.25 88 ASN A CA 1
ATOM 718 C C . ASN A 1 88 ? 14.065 2.967 -11.181 1.00 62.25 88 ASN A C 1
ATOM 720 O O . ASN A 1 88 ? 13.395 2.611 -12.148 1.00 62.25 88 ASN A O 1
ATOM 724 N N . ALA A 1 89 ? 13.658 2.749 -9.929 1.00 64.50 89 ALA A N 1
ATOM 725 C CA . ALA A 1 89 ? 12.481 1.944 -9.581 1.00 64.50 89 ALA A CA 1
ATOM 726 C C . ALA A 1 89 ? 11.191 2.281 -10.379 1.00 64.50 89 ALA A C 1
ATOM 728 O O . ALA A 1 89 ? 10.617 1.360 -10.974 1.00 64.50 89 ALA A O 1
ATOM 729 N N . PRO A 1 90 ? 10.772 3.558 -10.531 1.00 65.75 90 PRO A N 1
ATOM 730 C CA . PRO A 1 90 ? 9.559 3.893 -11.289 1.00 65.75 90 PRO A CA 1
ATOM 731 C C . PRO A 1 90 ? 9.650 3.534 -12.779 1.00 65.75 90 PRO A C 1
ATOM 733 O O . PRO A 1 90 ? 8.670 3.117 -13.400 1.00 65.75 90 PRO A O 1
ATOM 736 N N . PHE A 1 91 ? 10.846 3.659 -13.360 1.00 70.62 91 PHE A N 1
ATOM 737 C CA . PHE A 1 91 ? 11.103 3.301 -14.753 1.00 70.62 91 PHE A CA 1
ATOM 738 C C . PHE A 1 91 ? 10.998 1.788 -14.977 1.00 70.62 91 PHE A C 1
ATOM 740 O O . PHE A 1 91 ? 10.455 1.349 -15.993 1.00 70.62 91 PHE A O 1
ATOM 747 N N . TYR A 1 92 ? 11.468 0.986 -14.017 1.00 68.50 92 TYR A N 1
ATOM 748 C CA . TYR A 1 92 ? 11.367 -0.471 -14.084 1.00 68.50 92 TYR A CA 1
ATOM 749 C C . TYR A 1 92 ? 9.917 -0.953 -13.980 1.00 68.50 92 TYR A C 1
ATOM 751 O O . TYR A 1 92 ? 9.538 -1.809 -14.775 1.00 68.50 92 TYR A O 1
ATOM 759 N N . ILE A 1 93 ? 9.094 -0.372 -13.097 1.00 70.81 93 ILE A N 1
ATOM 760 C CA . ILE A 1 93 ? 7.663 -0.720 -12.964 1.00 70.81 93 ILE A CA 1
ATOM 761 C C . ILE A 1 93 ? 6.898 -0.413 -14.261 1.00 70.81 93 ILE A C 1
ATOM 763 O O . ILE A 1 93 ? 6.137 -1.247 -14.760 1.00 70.81 93 ILE A O 1
ATOM 767 N N . GLY A 1 94 ? 7.135 0.764 -14.849 1.00 75.56 94 GLY A N 1
ATOM 768 C CA . GLY A 1 94 ? 6.513 1.153 -16.115 1.00 75.56 94 GLY A CA 1
ATOM 769 C C . GLY A 1 94 ? 6.891 0.221 -17.269 1.00 75.56 94 GLY A C 1
ATOM 770 O O . GLY A 1 94 ? 6.011 -0.243 -17.997 1.00 75.56 94 GLY A O 1
ATOM 771 N N . LYS A 1 95 ? 8.183 -0.104 -17.407 1.00 77.25 95 LYS A N 1
ATOM 772 C CA . LYS A 1 95 ? 8.657 -1.039 -18.437 1.00 77.25 95 LYS A CA 1
ATOM 773 C C . LYS A 1 95 ? 8.123 -2.453 -18.248 1.00 77.25 95 LYS A C 1
ATOM 775 O O . LYS A 1 95 ? 7.687 -3.045 -19.225 1.00 77.25 95 LYS A O 1
ATOM 780 N N . PHE A 1 96 ? 8.061 -2.940 -17.011 1.00 75.06 96 PHE A N 1
ATOM 781 C CA . PHE A 1 96 ? 7.459 -4.232 -16.683 1.00 75.06 96 PHE A CA 1
ATOM 782 C C . PHE A 1 96 ? 6.029 -4.353 -17.215 1.00 75.06 96 PHE A C 1
ATOM 784 O O . PHE A 1 96 ? 5.670 -5.329 -17.870 1.00 75.06 96 PHE A O 1
ATOM 791 N N . SER A 1 97 ? 5.216 -3.326 -16.954 1.00 77.19 97 SER A N 1
ATOM 792 C CA . SER A 1 97 ? 3.827 -3.269 -17.409 1.00 77.19 97 SER A CA 1
ATOM 793 C C . SER A 1 97 ? 3.728 -3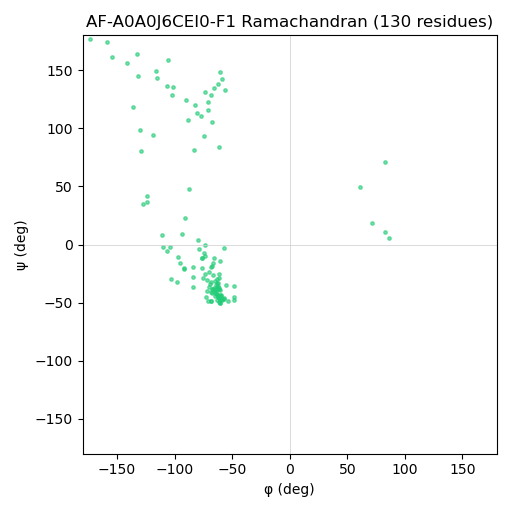.209 -18.938 1.00 77.19 97 SER A C 1
ATOM 795 O O . SER A 1 97 ? 2.858 -3.847 -19.529 1.00 77.19 97 SER A O 1
ATOM 797 N N . GLN A 1 98 ? 4.628 -2.471 -19.595 1.00 83.88 98 GLN A N 1
ATOM 798 C CA . GLN A 1 98 ? 4.666 -2.367 -21.055 1.00 83.88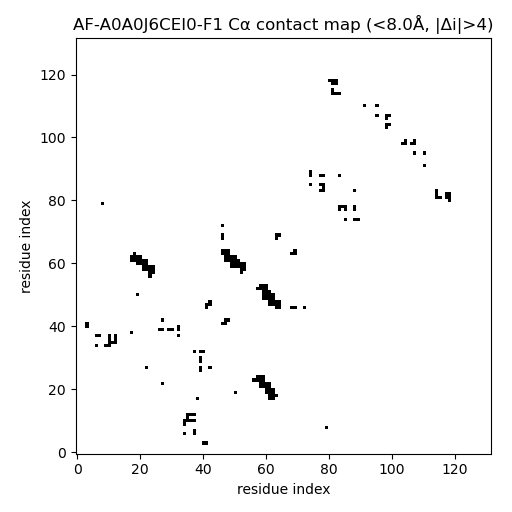 98 GLN A CA 1
ATOM 799 C C . GLN A 1 98 ? 5.090 -3.674 -21.731 1.00 83.88 98 GLN A C 1
ATOM 801 O O . GLN A 1 98 ? 4.398 -4.113 -22.643 1.00 83.88 98 GLN A O 1
ATOM 806 N N . GLU A 1 99 ? 6.178 -4.299 -21.280 1.00 82.62 99 GLU A N 1
ATOM 807 C CA . GLU A 1 99 ? 6.707 -5.563 -21.816 1.00 82.62 99 GLU A CA 1
ATOM 808 C C . GLU A 1 99 ? 5.666 -6.685 -21.671 1.00 82.62 99 GLU A C 1
ATOM 810 O O . GLU A 1 99 ? 5.360 -7.381 -22.641 1.00 82.62 99 GLU A O 1
ATOM 815 N N . LEU A 1 100 ? 5.004 -6.767 -20.507 1.00 81.75 100 LEU A N 1
ATOM 816 C CA . LEU A 1 100 ? 3.906 -7.707 -20.273 1.00 81.75 100 LEU A CA 1
ATOM 817 C C . LEU A 1 100 ? 2.718 -7.470 -21.221 1.00 81.75 100 LEU A C 1
ATOM 819 O O . LEU A 1 100 ? 2.187 -8.417 -21.797 1.00 81.75 100 LEU A O 1
ATOM 823 N N . ARG A 1 101 ? 2.296 -6.212 -21.411 1.00 82.75 101 ARG A N 1
ATOM 824 C CA . ARG A 1 101 ? 1.184 -5.865 -22.319 1.00 82.75 101 ARG A CA 1
ATOM 825 C C . ARG A 1 101 ? 1.527 -6.081 -23.791 1.00 82.75 101 ARG A C 1
ATOM 827 O O . ARG A 1 101 ? 0.634 -6.386 -24.574 1.00 82.75 101 ARG A O 1
ATOM 834 N N . ALA A 1 102 ? 2.790 -5.898 -24.164 1.00 88.44 102 ALA A N 1
ATOM 835 C CA . ALA A 1 102 ? 3.282 -6.121 -25.519 1.00 88.44 102 ALA A CA 1
ATOM 836 C C . ALA A 1 102 ? 3.457 -7.614 -25.850 1.00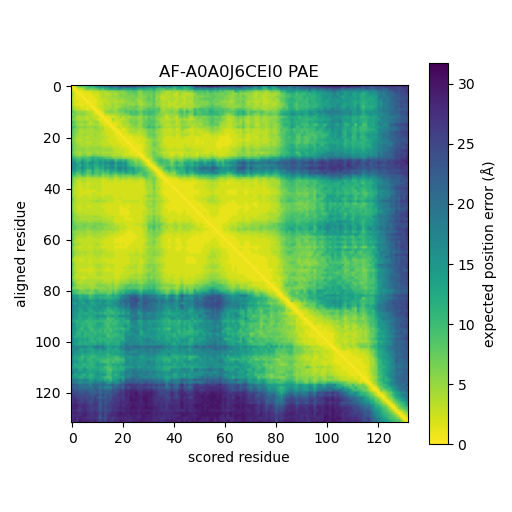 88.44 102 ALA A C 1
ATOM 838 O O . ALA A 1 102 ? 3.650 -7.951 -27.015 1.00 88.44 102 ALA A O 1
ATOM 839 N N . GLY A 1 103 ? 3.379 -8.501 -24.849 1.00 84.44 103 GLY A N 1
ATOM 840 C CA . GLY A 1 103 ? 3.654 -9.927 -25.015 1.00 84.44 103 GLY A CA 1
ATOM 841 C C . GLY A 1 103 ? 5.139 -10.231 -25.235 1.00 84.44 103 GLY A C 1
ATOM 842 O O . GLY A 1 103 ? 5.469 -11.305 -25.733 1.00 84.44 103 GLY A O 1
ATOM 843 N N . ASP A 1 104 ? 6.029 -9.300 -24.878 1.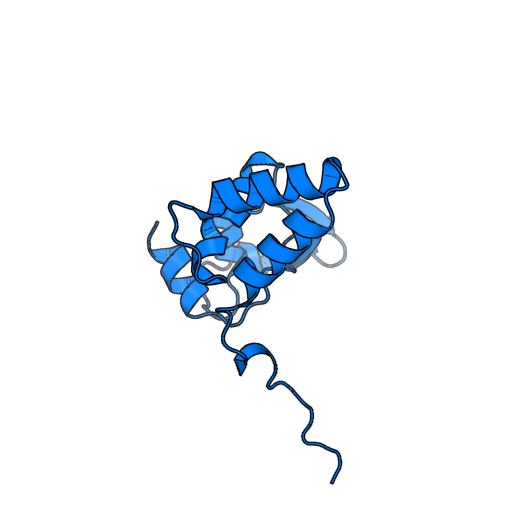00 88.31 104 ASP A N 1
ATOM 844 C CA . ASP A 1 104 ? 7.477 -9.474 -24.987 1.00 88.31 104 ASP A CA 1
ATOM 845 C C . ASP A 1 104 ? 7.994 -10.243 -23.765 1.00 88.31 104 ASP A C 1
ATOM 847 O O . ASP A 1 104 ? 8.444 -9.681 -22.762 1.00 88.31 104 ASP A O 1
ATOM 851 N N . VAL A 1 105 ? 7.837 -11.567 -23.832 1.00 83.69 105 VAL A N 1
ATOM 852 C CA . VAL A 1 105 ? 8.172 -12.492 -22.743 1.00 83.69 105 VAL A CA 1
ATOM 853 C C . VAL A 1 105 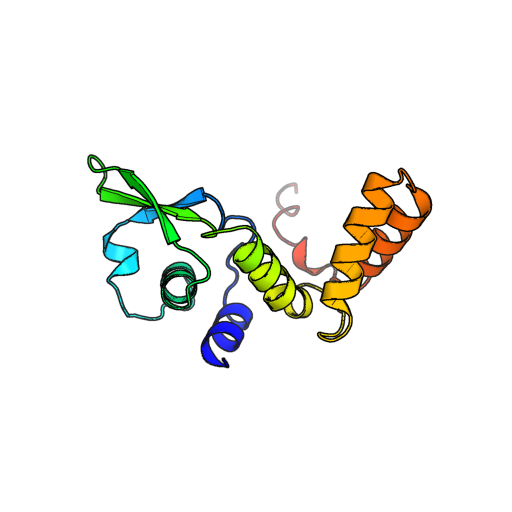? 9.666 -12.464 -22.424 1.00 83.69 105 VAL A C 1
ATOM 855 O O . VAL A 1 105 ? 10.035 -12.545 -21.253 1.00 83.69 105 VAL A O 1
ATOM 858 N N . ASP A 1 106 ? 10.529 -12.325 -23.430 1.00 83.12 106 ASP A N 1
ATOM 859 C CA . ASP A 1 106 ? 11.978 -12.355 -23.236 1.00 83.12 106 ASP A CA 1
ATOM 860 C C . ASP A 1 106 ? 12.457 -11.120 -22.468 1.00 83.12 106 ASP A C 1
ATOM 862 O O . ASP A 1 106 ? 13.139 -11.265 -21.445 1.00 83.12 106 ASP A O 1
ATOM 866 N N . ALA A 1 107 ? 12.024 -9.922 -22.885 1.00 82.50 107 ALA A N 1
ATOM 867 C CA . ALA A 1 107 ? 12.350 -8.675 -22.195 1.00 82.50 107 ALA A CA 1
ATOM 868 C C . ALA A 1 107 ? 11.780 -8.647 -20.767 1.00 82.50 107 ALA A C 1
ATOM 870 O O . ALA A 1 107 ? 12.487 -8.287 -19.820 1.00 82.50 107 ALA A O 1
ATOM 871 N N . PHE A 1 108 ? 10.535 -9.104 -20.593 1.00 81.00 108 PHE A N 1
ATOM 872 C CA . PHE A 1 108 ? 9.902 -9.222 -19.279 1.00 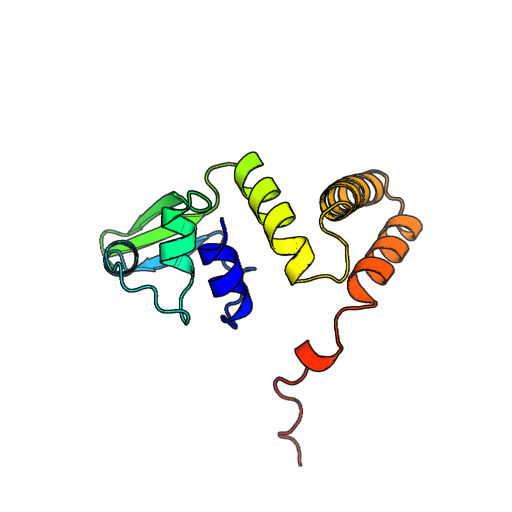81.00 108 PHE A CA 1
ATOM 873 C C . PHE A 1 108 ? 10.698 -10.149 -18.348 1.00 81.00 108 PHE A C 1
ATOM 875 O O . PHE A 1 108 ? 10.996 -9.789 -17.209 1.00 81.00 108 PHE A O 1
ATOM 882 N N . MET A 1 109 ? 11.085 -11.335 -18.826 1.00 79.19 109 MET A N 1
ATOM 883 C CA . MET A 1 109 ? 11.821 -12.316 -18.026 1.00 79.19 109 MET A CA 1
ATOM 884 C C . MET A 1 109 ? 13.251 -11.863 -17.713 1.00 79.19 109 MET A C 1
ATOM 886 O O . MET A 1 109 ? 13.768 -12.172 -16.639 1.00 79.19 109 MET A O 1
ATOM 890 N N . GLU A 1 110 ? 13.908 -11.135 -18.617 1.00 83.12 110 GLU A N 1
ATOM 891 C CA . GLU A 1 110 ? 15.215 -10.525 -18.354 1.00 83.12 110 GLU A CA 1
ATOM 892 C C . GLU A 1 110 ? 15.120 -9.464 -17.257 1.00 83.12 110 GLU A C 1
ATOM 894 O O . GLU A 1 110 ? 15.915 -9.474 -16.314 1.00 83.12 110 GLU A O 1
ATOM 899 N N . ARG A 1 111 ? 14.094 -8.610 -17.317 1.00 76.38 111 ARG A N 1
ATOM 900 C CA . ARG A 1 111 ? 13.848 -7.590 -16.296 1.00 76.38 111 ARG A CA 1
ATOM 901 C C . ARG A 1 111 ? 13.472 -8.201 -14.951 1.00 76.38 111 ARG A C 1
ATOM 903 O O . ARG A 1 111 ? 13.951 -7.726 -13.926 1.00 76.38 111 ARG A O 1
ATOM 910 N N . LEU A 1 112 ? 12.685 -9.275 -14.953 1.00 75.25 112 LEU A N 1
ATOM 911 C CA . LEU A 1 112 ? 12.367 -10.062 -13.762 1.00 75.25 112 LEU A CA 1
ATOM 912 C C . LEU A 1 112 ? 13.621 -10.660 -13.138 1.00 75.25 112 LEU A C 1
ATOM 914 O O . LEU A 1 112 ? 13.844 -10.483 -11.946 1.00 75.25 112 LEU A O 1
ATOM 918 N N . ARG A 1 113 ? 14.498 -11.275 -13.932 1.00 72.19 113 ARG A N 1
ATOM 919 C CA . ARG A 1 113 ? 15.784 -11.765 -13.422 1.00 72.19 113 ARG A CA 1
ATOM 920 C C . ARG A 1 113 ? 16.626 -10.641 -12.828 1.00 72.19 113 ARG A C 1
ATOM 922 O O . ARG A 1 113 ? 17.109 -10.807 -11.721 1.00 72.19 113 ARG A O 1
ATOM 929 N N . ALA A 1 114 ? 16.760 -9.503 -13.506 1.00 72.50 114 ALA A N 1
ATOM 930 C CA . ALA A 1 114 ? 17.521 -8.363 -12.988 1.00 72.50 114 ALA A CA 1
ATOM 931 C C . ALA A 1 114 ? 16.929 -7.793 -11.686 1.00 72.50 114 ALA A C 1
ATOM 933 O O . ALA A 1 114 ? 17.672 -7.396 -10.797 1.00 72.50 114 ALA A O 1
ATOM 934 N N . PHE A 1 115 ? 15.601 -7.789 -11.557 1.00 68.56 115 PHE A N 1
ATOM 935 C CA . PHE A 1 115 ? 14.896 -7.354 -10.351 1.00 68.56 115 PHE A CA 1
ATOM 936 C C . PHE A 1 115 ? 15.164 -8.276 -9.150 1.00 68.56 115 PHE A C 1
ATOM 938 O O . PHE A 1 115 ? 15.297 -7.798 -8.028 1.00 68.56 115 PHE A O 1
ATOM 945 N N . PHE A 1 116 ? 15.261 -9.589 -9.389 1.00 62.16 116 PHE A N 1
ATOM 946 C CA . PHE A 1 116 ? 15.456 -10.604 -8.348 1.00 62.16 116 PHE A CA 1
ATOM 947 C C . PHE A 1 116 ? 16.922 -11.010 -8.112 1.00 62.16 116 PHE A C 1
ATOM 949 O O . PHE A 1 116 ? 17.212 -11.612 -7.084 1.00 62.16 116 PHE A O 1
ATOM 956 N N . ALA A 1 117 ? 17.847 -10.696 -9.026 1.00 62.72 117 ALA A N 1
ATOM 957 C CA . ALA A 1 117 ? 19.238 -11.169 -8.990 1.00 62.72 117 ALA A CA 1
ATOM 958 C C . ALA A 1 117 ? 20.032 -10.717 -7.754 1.00 62.72 117 ALA A C 1
ATOM 960 O O . ALA A 1 117 ? 20.965 -11.408 -7.355 1.00 62.72 117 ALA A O 1
ATOM 961 N N . ASP A 1 118 ? 19.641 -9.601 -7.141 1.00 53.94 118 ASP A N 1
ATOM 962 C CA . ASP A 1 118 ? 20.291 -9.057 -5.946 1.00 53.94 118 ASP A CA 1
ATOM 963 C C . ASP A 1 118 ? 19.414 -9.154 -4.688 1.00 53.94 118 ASP A C 1
ATOM 965 O O . ASP A 1 118 ? 19.765 -8.579 -3.657 1.00 53.94 118 ASP A O 1
ATOM 969 N N . ILE A 1 119 ? 18.267 -9.846 -4.738 1.00 51.84 119 ILE A N 1
ATOM 970 C CA . ILE A 1 119 ? 17.552 -10.188 -3.504 1.00 51.84 119 ILE A CA 1
ATOM 971 C C . ILE A 1 119 ? 18.398 -11.261 -2.810 1.00 51.84 119 ILE A C 1
ATOM 973 O O . ILE A 1 119 ? 18.568 -12.344 -3.380 1.00 51.84 119 ILE A O 1
ATOM 977 N N . PRO A 1 120 ? 18.963 -10.997 -1.614 1.00 40.50 120 PRO A N 1
ATOM 978 C CA . PRO A 1 120 ? 19.726 -12.005 -0.901 1.00 40.50 120 PRO A CA 1
ATOM 979 C C . PRO A 1 120 ? 18.839 -13.231 -0.704 1.00 40.50 120 PRO A C 1
ATOM 981 O O . PRO A 1 120 ? 17.691 -13.121 -0.274 1.00 40.50 120 PRO A O 1
ATOM 984 N N . TYR A 1 121 ? 19.393 -14.403 -0.998 1.00 35.94 121 TYR A N 1
ATOM 985 C CA . TYR A 1 121 ? 18.745 -15.714 -0.889 1.00 35.94 121 TYR A CA 1
ATOM 986 C C . TYR A 1 121 ? 18.220 -16.033 0.537 1.00 35.94 121 TYR A C 1
ATOM 988 O O . TYR A 1 121 ? 17.592 -17.064 0.757 1.00 35.94 121 TYR A O 1
ATOM 996 N N . GLU A 1 122 ? 18.448 -15.140 1.506 1.00 41.12 122 GLU A N 1
ATOM 997 C CA . GLU A 1 122 ? 18.103 -15.259 2.927 1.00 41.12 122 GLU A CA 1
ATOM 998 C C . GLU A 1 122 ? 16.603 -15.092 3.238 1.00 41.12 122 GLU A C 1
ATOM 1000 O O . GLU A 1 122 ? 16.166 -15.421 4.337 1.00 41.12 122 GLU A O 1
ATOM 1005 N N . LEU A 1 123 ? 15.773 -14.659 2.280 1.00 40.56 123 LEU A N 1
ATOM 1006 C CA . LEU A 1 123 ? 14.308 -14.628 2.447 1.00 40.56 123 LEU A CA 1
ATOM 1007 C C . LEU A 1 123 ? 13.623 -15.997 2.243 1.00 40.56 123 LEU A C 1
ATOM 1009 O O . LEU A 1 123 ? 12.397 -16.074 2.323 1.00 40.56 123 LEU A O 1
ATOM 1013 N N . ASN A 1 124 ? 14.389 -17.074 2.017 1.00 35.44 124 ASN A N 1
ATOM 1014 C CA . ASN A 1 124 ? 13.868 -18.442 1.879 1.00 35.44 124 ASN A CA 1
ATOM 1015 C C . ASN A 1 124 ? 14.087 -19.345 3.115 1.00 35.44 124 ASN A C 1
ATOM 1017 O O . ASN A 1 124 ? 13.605 -20.474 3.133 1.00 35.44 124 ASN A O 1
ATOM 1021 N N . ASP A 1 125 ? 14.740 -18.876 4.182 1.00 39.25 125 ASP A N 1
ATOM 1022 C CA . ASP A 1 125 ? 15.027 -19.712 5.364 1.00 39.25 125 ASP A CA 1
ATOM 1023 C C . ASP A 1 125 ? 13.894 -19.715 6.404 1.00 39.25 125 ASP A C 1
ATOM 1025 O O . ASP A 1 125 ? 14.096 -19.593 7.614 1.00 39.25 125 ASP A O 1
ATOM 1029 N N . ARG A 1 126 ? 12.658 -19.925 5.945 1.00 44.03 126 ARG A N 1
ATOM 1030 C CA . ARG A 1 126 ? 11.577 -20.402 6.815 1.00 44.03 126 ARG A CA 1
ATOM 1031 C C . ARG A 1 126 ? 11.072 -21.755 6.314 1.00 44.03 126 ARG A C 1
ATOM 1033 O O . ARG A 1 126 ? 10.151 -21.854 5.512 1.00 44.03 126 ARG A O 1
ATOM 1040 N N . THR A 1 127 ? 11.668 -22.786 6.921 1.00 44.22 127 THR A N 1
ATOM 1041 C CA . THR A 1 127 ? 11.171 -24.161 7.141 1.00 44.22 127 THR A CA 1
ATOM 1042 C C . THR A 1 127 ? 11.301 -25.214 6.029 1.00 44.22 127 THR A C 1
ATOM 1044 O O . THR A 1 127 ? 10.3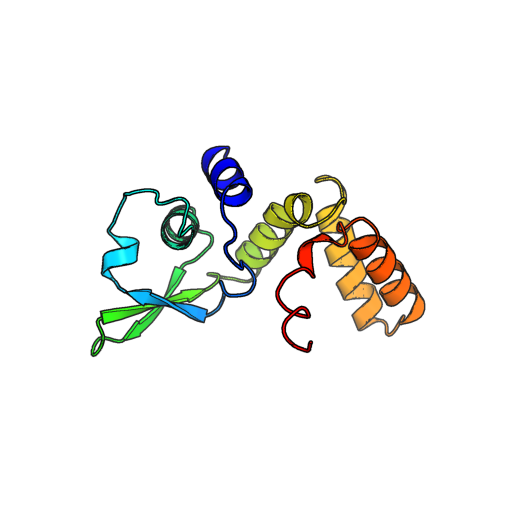10 -25.761 5.569 1.00 44.22 127 THR A O 1
ATOM 1047 N N . GLU A 1 128 ? 12.533 -25.662 5.760 1.00 40.00 128 GLU A N 1
ATOM 1048 C CA . GLU A 1 128 ? 12.818 -27.031 5.270 1.00 40.00 128 GLU A CA 1
ATOM 1049 C C . GLU A 1 128 ? 13.826 -27.781 6.177 1.00 40.00 128 GLU A C 1
ATOM 1051 O O . GLU A 1 128 ? 14.725 -28.471 5.709 1.00 40.00 128 GLU A O 1
ATOM 1056 N N . GLN A 1 129 ? 13.704 -27.670 7.508 1.00 42.78 129 GLN A N 1
ATOM 1057 C CA . GLN A 1 129 ? 14.532 -28.454 8.452 1.00 42.78 129 GLN A CA 1
ATOM 1058 C C . GLN A 1 129 ? 13.731 -29.294 9.460 1.00 42.78 129 GLN A C 1
ATOM 1060 O O . GLN A 1 129 ? 14.150 -29.477 10.600 1.00 42.78 129 GLN A O 1
ATOM 1065 N N . HIS A 1 130 ? 12.592 -29.863 9.049 1.00 43.16 130 HIS A N 1
ATOM 1066 C CA . HIS A 1 130 ? 11.838 -30.823 9.879 1.00 43.16 130 HIS A CA 1
ATOM 1067 C C . HIS A 1 130 ? 11.506 -32.152 9.181 1.00 43.16 130 HIS A C 1
ATOM 1069 O O . HIS A 1 130 ? 10.485 -32.768 9.468 1.00 43.16 130 HIS A O 1
ATOM 1075 N N . TYR A 1 131 ? 12.408 -32.638 8.326 1.00 44.91 131 TYR A N 1
ATOM 1076 C CA . TYR A 1 131 ? 12.475 -34.060 7.976 1.00 44.91 131 TYR A CA 1
ATOM 1077 C C . TYR A 1 131 ? 13.910 -34.568 8.139 1.00 44.91 131 TYR A C 1
ATOM 1079 O O . TYR A 1 131 ? 14.666 -34.671 7.175 1.00 44.91 131 TYR A O 1
ATOM 1087 N N . GLN A 1 132 ? 14.274 -34.873 9.384 1.00 47.50 132 GLN A N 1
ATOM 1088 C CA . GLN A 1 132 ? 15.254 -35.905 9.717 1.00 47.50 132 GLN A CA 1
ATOM 1089 C C . GLN A 1 132 ? 14.691 -36.757 10.848 1.00 47.50 132 GLN A C 1
ATOM 1091 O O . GLN A 1 132 ? 14.117 -36.162 11.788 1.00 47.50 132 GLN A O 1
#

Mean predicted aligned error: 11.13 Å

Radius of gyration: 17.64 Å; Cα contacts (8 Å, |Δi|>4): 119; chains: 1; bounding box: 41×47×46 Å

pLDDT: mean 76.02, std 16.19, range [35.44, 97.06]

Organism: NCBI:txid328812